Protein AF-A0AAW6E2C1-F1 (afdb_monomer)

Sequence (66 aa):
MTIHEVKKSLGRRVSYNGSDCYELTGCIIRKSSKTGQFFYQAEITDTTCGNTLVYCRLEELRCEEE

Nearest PDB structures (foldseek):
  6b9m-assembly1_C  TM=7.162E-01  e=2.382E-01  Danio rerio
  3nqh-assembly1_A  TM=4.832E-01  e=2.690E+00  Bacteroides thetaiotaomicron VPI-5482
  6n1b-assembly1_A  TM=5.563E-01  e=6.284E+00  Flavonifractor plautii
  3iq2-assembly2_B  TM=6.535E-01  e=8.508E+00  Homo sapiens

Mean predicted aligned error: 3.11 Å

Foldseek 3Di:
DDPVCLVVQAQHFKDAPNDRQKGFHDKDWDQDPVPRDIFIKTWIFRNVPPRDIDIDGPVRIGHPDD

pLDDT: mean 94.19, std 7.61, range [53.22, 98.25]

Organism: NCBI:txid1160721

Radius of gyration: 11.84 Å; Cα contacts (8 Å, |Δi|>4): 128; chains: 1; bounding box: 28×18×37 Å

Solvent-accessible surface area (backbone atoms only — not comparable to full-atom values): 3847 Å² total; per-residue (Å²): 64,57,81,88,47,47,79,81,39,53,81,31,63,27,30,48,95,93,40,63,58,27,32,29,74,45,76,45,86,43,68,39,89,86,77,69,44,76,47,54,34,26,34,29,29,31,72,82,60,86,56,42,80,43,77,46,52,32,71,65,36,38,70,73,82,132

Structure (mmCIF, N/CA/C/O backbone):
data_AF-A0AAW6E2C1-F1
#
_entry.id   AF-A0AAW6E2C1-F1
#
loop_
_atom_site.group_PDB
_atom_site.id
_atom_site.type_symbol
_atom_site.label_atom_id
_atom_site.label_alt_id
_atom_site.label_comp_id
_atom_site.label_asym_id
_atom_site.label_entity_id
_atom_site.label_seq_id
_atom_site.pdbx_PDB_ins_code
_atom_site.Cartn_x
_atom_site.Cartn_y
_atom_site.Cartn_z
_atom_site.occupancy
_atom_site.B_iso_or_equiv
_atom_site.auth_seq_id
_atom_site.auth_comp_id
_atom_site.auth_asym_id
_atom_site.auth_atom_id
_atom_site.pdbx_PDB_model_num
ATOM 1 N N . MET A 1 1 ? -5.961 8.024 -1.472 1.00 91.50 1 MET A N 1
ATOM 2 C CA . MET A 1 1 ? -6.857 7.113 -2.212 1.00 91.50 1 MET A CA 1
ATOM 3 C C . MET A 1 1 ? -7.961 6.657 -1.267 1.00 91.50 1 MET A C 1
ATOM 5 O O . MET A 1 1 ? -7.742 6.658 -0.059 1.00 91.50 1 MET A O 1
ATOM 9 N N . THR A 1 2 ? -9.138 6.288 -1.773 1.00 94.19 2 THR A N 1
ATOM 10 C CA . THR A 1 2 ? -10.220 5.688 -0.967 1.00 94.19 2 THR A CA 1
ATOM 11 C C . THR A 1 2 ? -10.413 4.199 -1.280 1.00 94.19 2 THR A C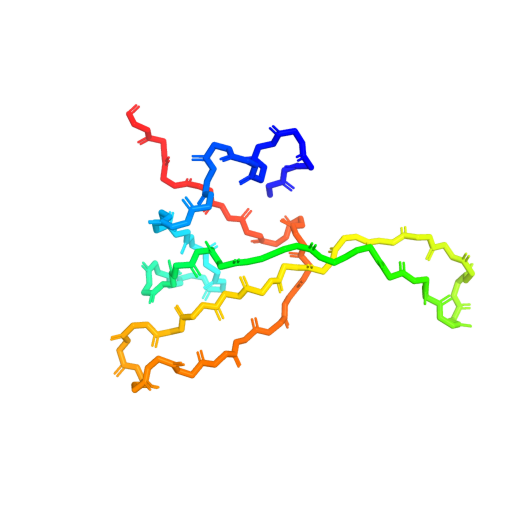 1
ATOM 13 O O . THR A 1 2 ? -9.964 3.704 -2.309 1.00 94.19 2 THR A O 1
ATOM 16 N N . ILE A 1 3 ? -11.100 3.456 -0.403 1.00 95.25 3 ILE A N 1
ATOM 17 C CA . ILE A 1 3 ? -11.265 1.995 -0.547 1.00 95.25 3 ILE A CA 1
ATOM 18 C C . ILE A 1 3 ? -11.973 1.572 -1.847 1.00 95.25 3 ILE A C 1
ATOM 20 O O . ILE A 1 3 ? -11.647 0.531 -2.412 1.00 95.25 3 ILE A O 1
ATOM 24 N N . HIS A 1 4 ? -12.892 2.393 -2.363 1.00 94.38 4 HIS A N 1
ATOM 25 C CA . HIS A 1 4 ? -13.614 2.128 -3.615 1.00 94.38 4 HIS A CA 1
ATOM 26 C C . HIS A 1 4 ? -12.687 2.098 -4.836 1.00 94.38 4 HIS A C 1
ATOM 28 O O . HIS A 1 4 ? -13.018 1.508 -5.861 1.00 94.38 4 HIS A O 1
ATOM 34 N N . GLU A 1 5 ? -11.517 2.723 -4.721 1.00 94.50 5 GLU A N 1
ATOM 35 C CA . GLU A 1 5 ? -10.556 2.865 -5.806 1.00 94.50 5 GLU A CA 1
ATOM 36 C C . GLU A 1 5 ? -9.535 1.731 -5.841 1.00 94.50 5 GLU A C 1
ATOM 38 O O . GLU A 1 5 ? -8.937 1.482 -6.879 1.00 94.50 5 GLU A O 1
ATOM 43 N N . VAL A 1 6 ? -9.375 0.990 -4.744 1.00 95.69 6 VAL A N 1
ATOM 44 C CA . VAL A 1 6 ? -8.338 -0.043 -4.631 1.00 95.69 6 VAL A CA 1
ATOM 45 C C . VAL A 1 6 ? -8.443 -1.052 -5.768 1.00 95.69 6 VAL A C 1
ATOM 47 O O . VAL A 1 6 ? -7.457 -1.301 -6.447 1.00 95.69 6 VAL A O 1
ATOM 50 N N . LYS A 1 7 ? -9.642 -1.581 -6.043 1.00 94.81 7 LYS A N 1
ATOM 51 C CA . LYS A 1 7 ? -9.819 -2.586 -7.102 1.00 94.81 7 LYS A CA 1
ATOM 52 C C . LYS A 1 7 ? -9.434 -2.080 -8.494 1.00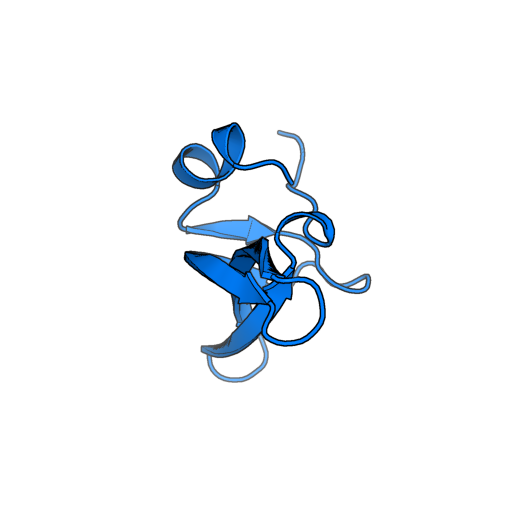 94.81 7 LYS A C 1
ATOM 54 O O . LYS A 1 7 ? -8.892 -2.866 -9.259 1.00 94.81 7 LYS A O 1
ATOM 59 N N . LYS A 1 8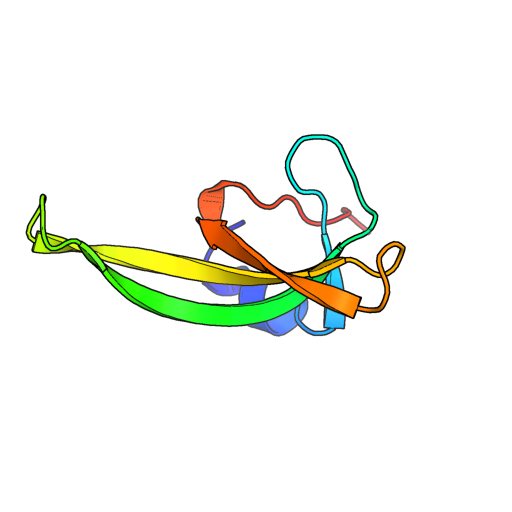 ? -9.712 -0.811 -8.825 1.00 94.75 8 LYS A N 1
ATOM 60 C CA . LYS A 1 8 ? -9.320 -0.236 -10.127 1.00 94.75 8 LYS A CA 1
ATOM 61 C C . LYS A 1 8 ? -7.818 0.058 -10.195 1.00 94.75 8 LYS A C 1
ATOM 63 O O . LYS A 1 8 ? -7.265 0.060 -11.286 1.00 94.75 8 LYS A O 1
ATOM 68 N N . SER A 1 9 ? -7.180 0.291 -9.049 1.00 95.31 9 SER A N 1
ATOM 69 C CA . SER A 1 9 ? -5.778 0.701 -8.952 1.00 95.31 9 SER A CA 1
ATOM 70 C C . SER A 1 9 ? -4.797 -0.452 -8.707 1.00 95.31 9 SER A C 1
ATOM 72 O O . SER A 1 9 ? -3.595 -0.219 -8.761 1.00 95.31 9 SER A O 1
ATOM 74 N N . LEU A 1 10 ? -5.264 -1.677 -8.434 1.00 96.25 10 LEU A N 1
ATOM 75 C CA . LEU A 1 10 ? -4.384 -2.843 -8.272 1.00 96.25 10 LEU A CA 1
ATOM 76 C C . LEU A 1 10 ? -3.556 -3.085 -9.543 1.00 96.25 10 LEU A C 1
ATOM 78 O O . LEU A 1 10 ? -4.104 -3.114 -10.645 1.00 96.25 10 LEU A O 1
ATOM 82 N N . GLY A 1 11 ? -2.246 -3.268 -9.372 1.00 95.75 11 GLY A N 1
ATOM 83 C CA . GLY A 1 11 ? -1.286 -3.438 -10.465 1.00 95.75 11 GLY A CA 1
ATOM 84 C C . GLY A 1 11 ? -1.004 -2.159 -11.261 1.00 95.75 11 GLY A C 1
ATOM 85 O O . GLY A 1 11 ? -0.457 -2.231 -12.357 1.00 95.75 11 GLY A O 1
ATOM 86 N N . ARG A 1 12 ? -1.425 -0.987 -10.764 1.00 96.00 12 ARG A N 1
ATOM 87 C CA . ARG A 1 12 ? -1.177 0.313 -11.404 1.00 96.00 12 ARG A CA 1
ATOM 88 C C . ARG A 1 12 ? -0.222 1.166 -10.579 1.00 96.00 12 ARG A C 1
ATOM 90 O O . ARG A 1 12 ? -0.115 1.002 -9.359 1.00 96.00 12 ARG A O 1
ATOM 97 N N . ARG A 1 13 ? 0.422 2.122 -11.257 1.00 96.06 13 ARG A N 1
ATOM 98 C CA . ARG A 1 13 ? 1.280 3.121 -10.618 1.00 96.06 13 ARG A CA 1
ATOM 99 C C . ARG A 1 13 ? 0.480 4.005 -9.667 1.00 96.06 13 ARG A C 1
ATOM 101 O O . ARG A 1 13 ? -0.651 4.407 -9.949 1.00 96.06 13 ARG A O 1
ATOM 108 N N . VAL A 1 14 ? 1.089 4.300 -8.530 1.00 96.25 14 VAL A N 1
ATOM 109 C CA . VAL A 1 14 ? 0.570 5.197 -7.501 1.00 96.25 14 VAL A CA 1
ATOM 110 C C . VAL A 1 14 ? 1.699 6.078 -6.992 1.00 96.25 14 VAL A C 1
ATOM 112 O O . VAL A 1 14 ? 2.854 5.660 -6.929 1.00 96.25 14 VAL A O 1
ATOM 115 N N . SER A 1 15 ? 1.366 7.297 -6.582 1.00 96.44 15 SER A N 1
ATOM 116 C CA . SER A 1 15 ? 2.325 8.183 -5.934 1.00 96.44 15 SER A CA 1
ATOM 117 C C . SER A 1 15 ? 2.249 8.061 -4.415 1.00 96.44 15 SER A C 1
ATOM 119 O O . SER A 1 15 ? 1.164 8.092 -3.823 1.00 96.44 15 SER A O 1
ATOM 121 N N . TYR A 1 16 ? 3.415 7.977 -3.781 1.00 96.50 16 TYR A N 1
ATOM 122 C CA . TYR A 1 16 ? 3.601 7.970 -2.336 1.00 96.50 16 TYR A CA 1
ATOM 123 C C . TYR A 1 16 ? 4.821 8.819 -1.964 1.00 96.50 16 TYR A C 1
ATOM 125 O O . TYR A 1 16 ? 5.889 8.691 -2.558 1.00 96.50 16 TYR A O 1
ATOM 133 N N . ASN A 1 17 ? 4.656 9.704 -0.976 1.00 94.75 17 ASN A N 1
ATOM 134 C CA . ASN A 1 17 ? 5.720 10.571 -0.457 1.00 94.75 17 ASN A CA 1
ATOM 135 C C . ASN A 1 17 ? 6.494 11.355 -1.546 1.00 94.75 17 ASN A C 1
ATOM 137 O O . ASN A 1 17 ? 7.714 11.481 -1.493 1.00 94.75 17 ASN A O 1
ATOM 141 N N . GLY A 1 18 ? 5.778 11.850 -2.563 1.00 92.94 18 GLY A N 1
ATOM 142 C CA . GLY A 1 18 ? 6.356 12.630 -3.665 1.00 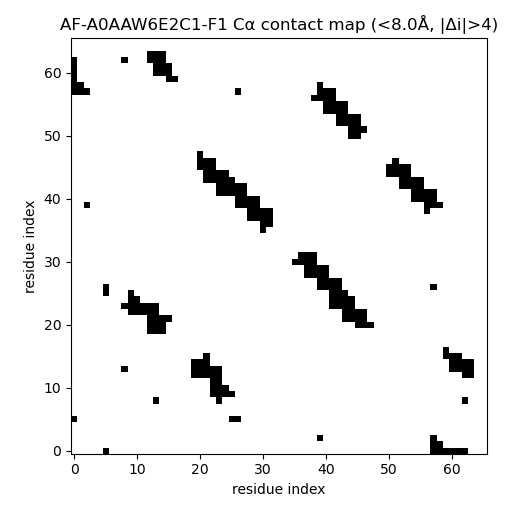92.94 18 GLY A CA 1
ATOM 143 C C . GLY A 1 18 ? 7.035 11.817 -4.774 1.00 92.94 18 GLY A C 1
ATOM 144 O O . GLY A 1 18 ? 7.526 12.422 -5.718 1.00 92.94 18 GLY A O 1
ATOM 145 N N . SER A 1 19 ? 7.042 10.483 -4.692 1.00 93.75 19 SER A N 1
ATOM 146 C CA . SER A 1 19 ? 7.540 9.592 -5.748 1.00 93.75 19 SER A CA 1
ATOM 147 C C . SER A 1 19 ? 6.402 8.773 -6.357 1.00 93.75 19 SER A C 1
ATOM 149 O O . SER A 1 19 ? 5.459 8.411 -5.658 1.00 93.75 19 SER A O 1
ATOM 151 N N . ASP A 1 20 ? 6.494 8.472 -7.648 1.00 93.81 20 ASP A N 1
ATOM 152 C CA . ASP A 1 20 ? 5.556 7.689 -8.463 1.00 93.81 20 ASP A CA 1
ATOM 153 C C . ASP A 1 20 ? 6.156 6.334 -8.906 1.00 93.81 20 ASP A C 1
ATOM 155 O O . ASP A 1 20 ? 5.655 5.673 -9.820 1.00 93.81 20 ASP A O 1
ATOM 159 N N . CYS A 1 21 ? 7.247 5.904 -8.266 1.00 95.00 21 CYS A N 1
ATOM 160 C CA . CYS A 1 21 ? 7.918 4.629 -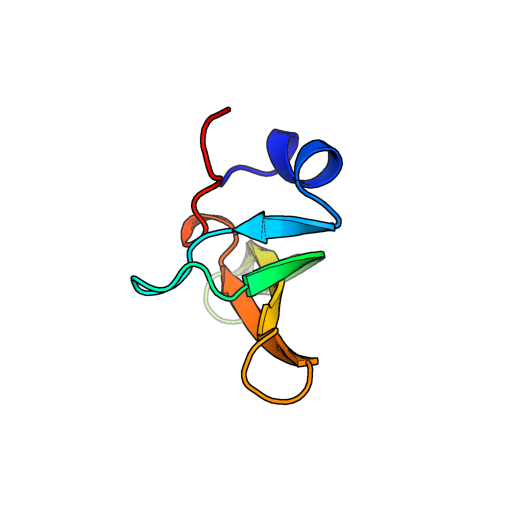8.535 1.00 95.00 21 CYS A CA 1
ATOM 161 C C . CYS A 1 21 ? 7.214 3.409 -7.918 1.00 95.00 21 CYS A C 1
ATOM 163 O O . CYS A 1 21 ? 7.803 2.331 -7.842 1.00 95.00 21 CYS A O 1
ATOM 165 N N . TYR A 1 22 ? 5.982 3.577 -7.434 1.00 97.12 22 TYR A N 1
ATOM 166 C CA . TYR A 1 22 ? 5.280 2.545 -6.691 1.00 97.12 22 TYR A CA 1
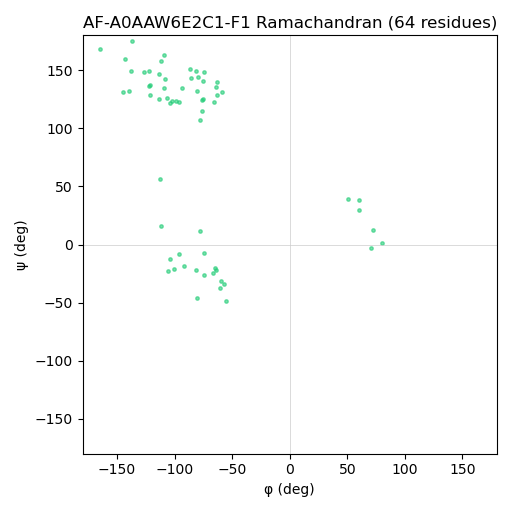ATOM 167 C C . TYR A 1 22 ? 4.134 1.942 -7.490 1.00 97.12 22 TYR A C 1
ATOM 169 O O . TYR A 1 22 ? 3.391 2.656 -8.158 1.00 97.12 22 TYR A O 1
ATOM 177 N N . GLU A 1 23 ? 3.939 0.638 -7.346 1.00 97.31 23 GLU A N 1
ATOM 178 C CA . GLU A 1 23 ? 2.756 -0.076 -7.825 1.00 97.31 23 GLU A CA 1
ATOM 179 C C . GLU A 1 23 ? 1.894 -0.512 -6.636 1.00 97.31 23 GLU A C 1
ATOM 181 O O . GLU A 1 23 ? 2.420 -1.034 -5.651 1.00 97.31 23 GLU A O 1
ATOM 186 N N . LEU A 1 24 ? 0.574 -0.314 -6.703 1.00 97.50 24 LEU A N 1
ATOM 187 C CA . LEU A 1 24 ? -0.339 -0.814 -5.671 1.00 97.50 24 LEU A CA 1
ATOM 188 C C . LEU A 1 24 ? -0.552 -2.323 -5.832 1.00 97.50 24 LEU A C 1
ATOM 190 O O . LEU A 1 24 ? -1.197 -2.758 -6.785 1.00 97.50 24 LEU A O 1
ATOM 194 N N . THR A 1 25 ? -0.104 -3.116 -4.860 1.00 97.69 25 THR A N 1
ATOM 195 C CA . THR A 1 25 ? -0.226 -4.585 -4.893 1.00 97.69 25 THR A CA 1
ATOM 196 C C . THR A 1 25 ? -1.300 -5.122 -3.956 1.00 97.69 25 THR A C 1
ATOM 198 O O . THR A 1 25 ? -1.858 -6.191 -4.205 1.00 97.69 25 THR A O 1
ATOM 201 N N . GLY A 1 26 ? -1.668 -4.371 -2.914 1.00 97.50 26 GLY A N 1
ATOM 202 C CA . GLY A 1 26 ? -2.659 -4.841 -1.953 1.00 97.50 26 GLY A CA 1
ATOM 203 C C . GLY A 1 26 ? -3.239 -3.771 -1.035 1.00 97.50 26 GLY A C 1
ATOM 204 O O . GLY A 1 26 ? -2.761 -2.643 -0.937 1.00 97.50 26 GLY A O 1
ATOM 205 N N . CYS A 1 27 ?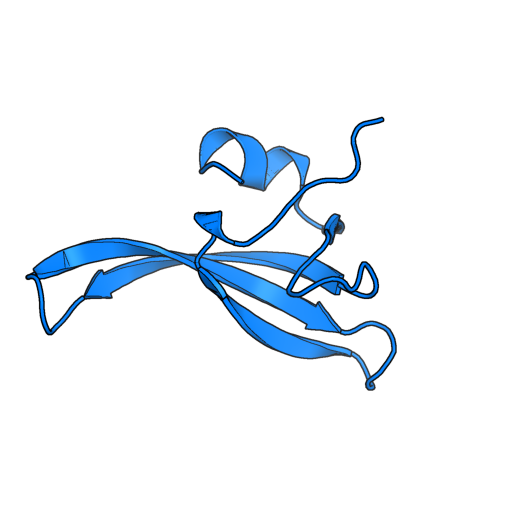 -4.304 -4.146 -0.327 1.00 97.94 27 CYS A N 1
ATOM 206 C CA . CYS A 1 27 ? -4.907 -3.337 0.726 1.00 97.94 27 CYS A CA 1
ATOM 207 C C . CYS A 1 27 ? -5.423 -4.241 1.849 1.00 97.94 27 CYS A C 1
ATOM 209 O O . CYS A 1 27 ? -6.159 -5.196 1.608 1.00 97.94 27 CYS A O 1
ATOM 211 N N . ILE A 1 28 ? -5.072 -3.908 3.088 1.00 97.75 28 ILE A N 1
ATOM 212 C CA . ILE A 1 28 ? -5.375 -4.683 4.289 1.00 97.75 28 ILE A CA 1
ATOM 213 C C . ILE A 1 28 ? -6.177 -3.802 5.246 1.00 97.75 28 ILE A C 1
ATOM 215 O O . ILE A 1 28 ? -5.760 -2.693 5.585 1.00 97.75 28 ILE A O 1
ATOM 219 N N . ILE A 1 29 ? -7.315 -4.300 5.732 1.00 97.38 29 ILE A N 1
ATOM 220 C CA . ILE A 1 29 ? -8.009 -3.666 6.854 1.00 97.38 29 ILE A CA 1
ATOM 221 C C . ILE A 1 29 ? -7.279 -4.004 8.158 1.00 97.38 29 ILE A C 1
ATOM 223 O O . ILE A 1 29 ? -7.052 -5.167 8.492 1.00 97.38 29 ILE A O 1
ATOM 227 N N . ARG A 1 30 ? -6.886 -2.976 8.906 1.00 97.00 30 ARG A N 1
ATOM 228 C CA . ARG A 1 30 ? -6.180 -3.101 10.184 1.00 97.00 30 ARG A CA 1
ATOM 229 C C . ARG A 1 30 ? -6.979 -2.406 11.275 1.00 97.00 30 ARG A C 1
ATOM 231 O O . ARG A 1 30 ? -7.643 -1.408 11.022 1.00 97.00 30 ARG A O 1
ATOM 238 N N . LYS A 1 31 ? -6.884 -2.907 12.506 1.00 97.44 31 LYS A N 1
ATOM 239 C CA . LYS A 1 31 ? -7.402 -2.230 13.700 1.00 97.44 31 LYS A CA 1
ATOM 240 C C . LYS A 1 31 ? -6.236 -1.592 14.446 1.00 97.44 31 LYS A C 1
ATOM 242 O O . LYS A 1 31 ? -5.285 -2.280 14.807 1.00 97.44 31 LYS A O 1
ATOM 247 N N . SER A 1 32 ? -6.297 -0.284 14.670 1.00 95.75 32 SER A N 1
ATOM 248 C CA . SER A 1 32 ? -5.317 0.436 15.482 1.00 95.75 32 SER A CA 1
ATOM 249 C C . SER A 1 32 ? -5.412 -0.029 16.932 1.00 95.75 32 SER A C 1
ATOM 251 O O . SER A 1 32 ? -6.468 0.086 17.552 1.00 95.75 32 SER A O 1
ATOM 253 N N . SER A 1 33 ? -4.308 -0.518 17.499 1.00 94.62 33 SER A N 1
ATOM 254 C CA . SER A 1 33 ? -4.240 -0.853 18.927 1.00 94.62 33 SER A CA 1
ATOM 255 C C . SER A 1 33 ? -4.340 0.384 19.825 1.00 94.62 33 SER A C 1
ATOM 257 O O . SER A 1 33 ? -4.777 0.268 20.964 1.00 94.62 33 SER A O 1
ATOM 259 N N . LYS A 1 34 ? -3.975 1.569 19.311 1.00 95.25 34 LYS A N 1
ATOM 260 C CA . LYS A 1 34 ? -3.989 2.834 20.062 1.00 95.25 34 LYS A CA 1
ATOM 261 C C . LYS A 1 34 ? -5.380 3.455 20.149 1.00 95.25 34 LYS A C 1
ATOM 263 O O . LYS A 1 34 ? -5.779 3.907 21.212 1.00 95.25 34 LYS A O 1
ATOM 268 N N . THR A 1 35 ? -6.098 3.513 19.028 1.00 95.94 35 THR A N 1
ATOM 269 C CA . THR A 1 35 ? -7.404 4.197 18.945 1.00 95.94 35 THR A CA 1
ATOM 270 C C . THR A 1 35 ? -8.584 3.230 18.921 1.00 95.94 35 THR A C 1
ATOM 272 O O . THR A 1 35 ? -9.727 3.656 19.030 1.00 95.94 35 THR A O 1
ATOM 275 N N . GLY A 1 36 ? -8.339 1.931 18.721 1.00 97.12 36 GLY A N 1
ATOM 276 C CA . GLY A 1 36 ? -9.382 0.924 18.517 1.00 97.12 36 GLY A CA 1
ATOM 277 C C . GLY A 1 36 ? -10.102 1.022 17.167 1.00 97.12 36 GLY A C 1
ATOM 278 O O . GLY A 1 36 ? -10.945 0.174 16.875 1.00 97.12 36 GLY A O 1
ATOM 279 N N . GLN A 1 37 ? -9.773 2.015 16.337 1.00 97.12 37 GLN A N 1
ATOM 280 C CA . GLN A 1 37 ? -10.433 2.269 15.057 1.00 97.12 37 GLN A CA 1
ATOM 281 C C . GLN A 1 37 ? -9.819 1.447 13.923 1.00 97.12 37 GLN A C 1
ATOM 283 O O . GLN A 1 37 ? -8.625 1.131 13.935 1.00 97.12 37 GLN A O 1
ATOM 288 N N . PHE A 1 38 ? -10.642 1.126 12.928 1.00 97.38 38 PHE A N 1
ATOM 289 C CA . PHE A 1 38 ? -10.179 0.500 11.696 1.00 97.38 38 PHE A CA 1
ATOM 290 C C . PHE A 1 38 ? -9.567 1.530 10.747 1.00 97.38 38 PHE A C 1
ATOM 292 O O . PHE A 1 38 ? -10.045 2.658 10.652 1.00 97.38 38 PHE A O 1
ATOM 299 N N . PHE A 1 39 ? -8.528 1.119 10.027 1.00 96.75 39 PHE A N 1
ATOM 300 C CA . PHE A 1 39 ? -7.924 1.877 8.939 1.00 96.75 39 PHE A CA 1
ATOM 301 C C . PHE A 1 39 ? -7.486 0.934 7.818 1.00 96.75 39 PHE A C 1
ATOM 303 O O . PHE A 1 39 ? -7.294 -0.267 8.031 1.00 96.75 39 PHE A O 1
ATOM 310 N N . TYR A 1 40 ? -7.321 1.488 6.621 1.00 98.00 40 TYR A N 1
ATOM 311 C CA . TYR A 1 40 ? -6.821 0.754 5.466 1.00 98.00 40 TYR A CA 1
ATOM 312 C C . TYR A 1 40 ? -5.321 0.985 5.312 1.00 98.00 40 TYR A C 1
ATOM 314 O O . TYR A 1 40 ? -4.862 2.124 5.196 1.00 98.00 40 TYR A O 1
ATOM 322 N N . GLN A 1 41 ? -4.568 -0.107 5.322 1.00 97.94 41 GLN A N 1
ATOM 323 C CA . GLN A 1 41 ? -3.145 -0.138 5.026 1.00 97.94 41 GLN A CA 1
ATOM 324 C C . GLN A 1 41 ? -2.971 -0.575 3.574 1.00 97.94 41 GLN A C 1
ATOM 326 O O . GLN A 1 41 ? -3.456 -1.640 3.203 1.00 97.94 41 GLN A O 1
ATOM 331 N N . ALA A 1 42 ? -2.298 0.232 2.764 1.00 98.25 42 ALA A N 1
ATOM 332 C CA . ALA A 1 42 ? -1.910 -0.157 1.420 1.00 98.25 42 ALA A CA 1
ATOM 333 C C . ALA A 1 42 ? -0.573 -0.906 1.451 1.00 98.25 42 ALA A C 1
ATOM 335 O O . ALA A 1 42 ? 0.311 -0.576 2.246 1.00 98.25 42 ALA A O 1
ATOM 336 N N . GLU A 1 43 ? -0.453 -1.904 0.587 1.00 98.19 43 GLU A N 1
ATOM 337 C CA . GLU A 1 43 ? 0.796 -2.561 0.223 1.00 98.19 43 GLU A CA 1
ATOM 338 C C . GLU A 1 43 ? 1.185 -2.047 -1.163 1.00 98.19 43 GLU A C 1
ATOM 340 O O . GLU A 1 43 ? 0.392 -2.144 -2.105 1.00 98.19 43 GLU A O 1
ATOM 345 N N . ILE A 1 44 ? 2.369 -1.448 -1.261 1.00 97.88 44 ILE A N 1
ATOM 346 C CA . ILE A 1 44 ? 2.914 -0.941 -2.516 1.00 97.88 44 ILE A CA 1
ATOM 347 C C . ILE A 1 44 ? 4.307 -1.517 -2.752 1.00 97.88 44 ILE A C 1
ATOM 349 O O . ILE A 1 44 ? 5.054 -1.760 -1.805 1.00 97.88 44 ILE A O 1
ATOM 353 N N . THR A 1 45 ? 4.661 -1.708 -4.014 1.00 98.00 45 THR A N 1
ATOM 354 C CA . THR A 1 45 ? 5.973 -2.208 -4.430 1.00 98.00 45 THR A CA 1
ATOM 355 C C . THR A 1 45 ? 6.791 -1.076 -5.028 1.00 98.00 45 THR A C 1
ATOM 357 O O . THR A 1 45 ? 6.317 -0.428 -5.953 1.00 98.00 45 THR A O 1
ATOM 360 N N . ASP A 1 46 ? 8.009 -0.844 -4.533 1.00 96.38 46 ASP A N 1
ATOM 361 C CA . ASP A 1 46 ? 8.974 0.071 -5.154 1.00 96.38 46 ASP A CA 1
ATOM 362 C C . ASP A 1 46 ? 9.642 -0.606 -6.358 1.00 96.38 46 ASP A C 1
ATOM 364 O O . ASP A 1 46 ? 10.501 -1.483 -6.204 1.00 96.38 46 ASP A O 1
ATOM 368 N N . THR A 1 47 ? 9.276 -0.176 -7.565 1.00 94.56 47 THR A N 1
ATOM 369 C CA . THR A 1 47 ? 9.769 -0.768 -8.816 1.00 94.56 47 THR A CA 1
ATOM 370 C C . THR A 1 47 ? 11.213 -0.379 -9.138 1.00 94.56 47 THR A C 1
ATOM 372 O O . THR A 1 47 ? 11.796 -0.903 -10.084 1.00 94.56 47 THR A O 1
ATOM 375 N N . THR A 1 48 ? 11.812 0.542 -8.378 1.00 93.56 48 THR A N 1
ATOM 376 C CA . THR A 1 48 ? 13.206 0.984 -8.551 1.00 93.56 48 THR A CA 1
ATOM 377 C C . THR A 1 48 ? 14.160 0.333 -7.553 1.00 93.56 48 THR A C 1
ATOM 379 O O . THR A 1 48 ? 15.356 0.231 -7.822 1.00 93.56 48 THR A O 1
ATOM 382 N N . CYS A 1 49 ? 13.637 -0.175 -6.434 1.00 91.12 49 CYS A N 1
ATOM 383 C CA . CYS A 1 49 ? 14.409 -0.797 -5.362 1.00 91.12 49 CYS A CA 1
ATOM 384 C C . CYS A 1 49 ? 14.119 -2.304 -5.259 1.00 91.12 49 CYS A C 1
ATOM 386 O O . CYS A 1 49 ? 13.675 -2.807 -4.227 1.00 91.12 49 CYS A O 1
ATOM 388 N N . GLY A 1 50 ? 14.325 -3.036 -6.360 1.00 87.94 50 GLY A N 1
ATOM 389 C CA . GLY A 1 50 ? 14.229 -4.502 -6.379 1.00 87.94 50 GLY A CA 1
ATOM 390 C C . GLY A 1 50 ? 12.856 -5.060 -5.990 1.00 87.94 50 GLY A C 1
ATOM 391 O O . GLY A 1 50 ? 12.790 -6.158 -5.442 1.00 87.94 50 GLY A O 1
ATOM 392 N N . ASN A 1 51 ? 11.778 -4.314 -6.251 1.00 89.00 51 ASN A N 1
ATOM 393 C CA . ASN A 1 51 ? 10.412 -4.659 -5.858 1.00 89.00 51 ASN A CA 1
ATOM 394 C C . ASN A 1 51 ? 10.230 -4.798 -4.336 1.00 89.00 51 ASN A C 1
ATOM 396 O O . ASN A 1 51 ? 9.512 -5.675 -3.854 1.00 89.00 51 ASN A O 1
ATOM 400 N N . THR A 1 52 ? 10.887 -3.930 -3.563 1.00 95.25 52 THR A N 1
ATOM 401 C CA . THR A 1 52 ? 10.716 -3.884 -2.106 1.00 95.25 52 THR A CA 1
ATOM 402 C C . THR A 1 52 ? 9.286 -3.484 -1.740 1.00 95.25 52 THR A C 1
ATOM 404 O O . THR A 1 52 ? 8.738 -2.527 -2.289 1.00 95.25 52 THR A O 1
ATOM 407 N N . LEU A 1 53 ? 8.698 -4.191 -0.772 1.00 96.75 53 LEU A N 1
ATOM 408 C CA . LEU A 1 53 ? 7.368 -3.884 -0.249 1.00 96.75 53 LEU A CA 1
ATOM 409 C C . LEU A 1 53 ? 7.414 -2.740 0.764 1.00 96.75 53 LEU A C 1
ATOM 411 O O . LEU A 1 53 ? 8.185 -2.760 1.726 1.00 96.75 53 LEU A O 1
ATOM 415 N N . VAL A 1 54 ? 6.509 -1.786 0.590 1.00 97.31 54 VAL A N 1
ATOM 416 C CA . VAL A 1 54 ? 6.276 -0.667 1.496 1.00 97.31 54 VAL A CA 1
ATOM 417 C C . VAL A 1 54 ? 4.824 -0.707 1.955 1.00 97.31 54 VAL A C 1
ATOM 419 O O . VAL A 1 54 ? 3.903 -0.934 1.172 1.00 97.31 54 VAL A O 1
ATOM 422 N N . TYR A 1 55 ? 4.614 -0.463 3.247 1.00 97.38 55 TYR A N 1
ATOM 423 C CA . TYR A 1 55 ? 3.280 -0.364 3.821 1.00 97.38 55 TYR A CA 1
ATOM 424 C C . TYR A 1 55 ? 3.009 1.059 4.295 1.00 97.38 55 TYR A C 1
ATOM 426 O O . TYR A 1 55 ? 3.737 1.590 5.132 1.00 97.38 55 TYR A O 1
ATOM 434 N N . CYS A 1 56 ? 1.918 1.643 3.817 1.00 97.50 56 CYS A N 1
ATOM 435 C CA . CYS A 1 56 ? 1.484 2.993 4.176 1.00 97.50 56 CYS A CA 1
ATOM 436 C C . CYS A 1 56 ? -0.027 3.027 4.423 1.00 97.50 56 CYS A C 1
ATOM 438 O O . CYS A 1 56 ? -0.722 2.018 4.261 1.00 97.50 56 CYS A O 1
ATOM 440 N N . ARG A 1 57 ? -0.572 4.165 4.854 1.00 97.12 57 ARG A N 1
ATOM 441 C CA . ARG A 1 57 ? -2.026 4.323 4.901 1.00 97.12 57 ARG A CA 1
ATOM 442 C C . ARG A 1 57 ? -2.557 4.543 3.494 1.00 97.12 57 ARG A C 1
ATOM 444 O O . ARG A 1 57 ? -2.008 5.315 2.716 1.00 97.12 57 ARG A O 1
ATOM 451 N N . LEU A 1 58 ? -3.705 3.947 3.194 1.00 97.56 58 LEU A N 1
ATOM 452 C CA . LEU A 1 58 ? -4.352 4.109 1.891 1.00 97.56 58 LEU A CA 1
ATOM 453 C C . LEU A 1 58 ? -4.651 5.587 1.551 1.00 97.56 58 LEU A C 1
ATOM 455 O O . LEU A 1 58 ? -4.572 6.009 0.394 1.00 97.56 58 LEU A O 1
ATOM 459 N N . GLU A 1 59 ? -4.966 6.394 2.566 1.00 96.38 59 GLU A N 1
ATOM 460 C CA . GLU A 1 59 ? -5.240 7.829 2.419 1.00 96.38 59 GLU A CA 1
ATOM 461 C C . GLU A 1 59 ? -4.016 8.640 1.953 1.00 96.38 59 GLU A C 1
ATOM 463 O O . GLU A 1 59 ? -4.181 9.712 1.370 1.00 96.38 59 GLU A O 1
ATOM 468 N N . GLU A 1 60 ? -2.802 8.111 2.126 1.00 97.31 60 GLU A N 1
ATOM 469 C CA . GLU A 1 60 ? -1.547 8.751 1.713 1.00 97.31 60 GLU A CA 1
ATOM 470 C C . GLU A 1 60 ? -1.251 8.552 0.222 1.00 97.31 60 GLU A C 1
ATOM 472 O O . GLU A 1 60 ? -0.553 9.370 -0.372 1.00 97.31 60 GLU A O 1
ATOM 477 N N . LEU A 1 61 ? -1.828 7.527 -0.413 1.00 96.75 61 LEU A N 1
ATOM 478 C CA . LEU A 1 61 ? -1.620 7.265 -1.836 1.00 96.75 61 LEU A CA 1
ATOM 479 C C . LEU A 1 61 ? -2.375 8.250 -2.729 1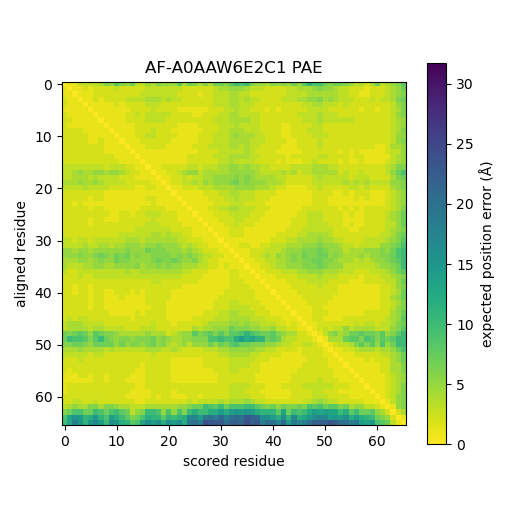.00 96.75 61 LEU A C 1
ATOM 481 O O . LEU A 1 61 ? -3.482 8.701 -2.401 1.00 96.75 61 LEU A O 1
ATOM 485 N N . ARG A 1 62 ? -1.814 8.538 -3.899 1.00 95.50 62 ARG A N 1
ATOM 486 C CA . ARG A 1 62 ? -2.4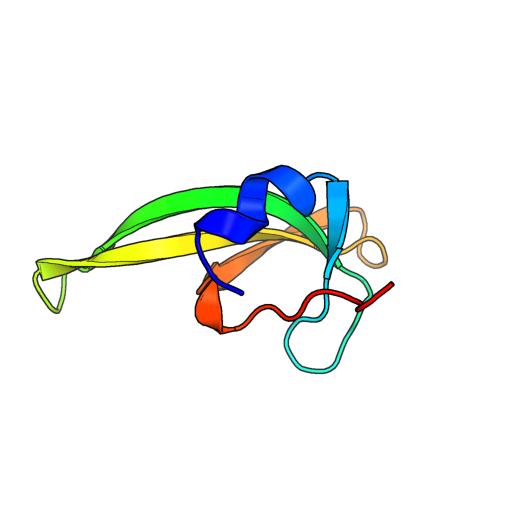84 9.237 -5.004 1.00 95.50 62 ARG A CA 1
ATOM 487 C C . ARG A 1 62 ? -2.445 8.342 -6.241 1.00 95.50 62 ARG A C 1
ATOM 489 O O . ARG A 1 62 ? -1.434 7.695 -6.486 1.00 95.50 62 ARG A O 1
ATOM 496 N N . CYS A 1 63 ? -3.554 8.256 -6.965 1.00 86.94 63 CYS A N 1
ATOM 497 C CA . CYS A 1 63 ? -3.565 7.611 -8.277 1.00 86.94 63 CYS A CA 1
ATOM 498 C C . CYS A 1 63 ? -3.046 8.614 -9.308 1.00 86.94 63 CYS A C 1
ATOM 500 O O . CYS A 1 63 ? -3.297 9.810 -9.150 1.00 86.94 63 CYS A O 1
ATOM 502 N N . GLU A 1 64 ? -2.394 8.136 -10.364 1.00 72.19 64 GLU A N 1
ATOM 503 C CA . GLU A 1 64 ? -2.346 8.915 -11.601 1.00 72.19 64 GLU A CA 1
ATOM 504 C C . GLU A 1 64 ? -3.790 9.051 -12.120 1.00 72.19 64 GLU A C 1
ATOM 506 O O . GLU A 1 64 ? -4.539 8.068 -12.159 1.00 72.19 64 GLU A O 1
ATOM 511 N N . GLU A 1 65 ? -4.216 10.279 -12.411 1.00 60.06 65 GLU A N 1
ATOM 512 C CA . GLU A 1 65 ? -5.450 10.520 -13.161 1.00 60.06 65 GLU A CA 1
ATOM 513 C C . GLU A 1 65 ? -5.152 10.185 -14.632 1.00 60.06 65 GLU A C 1
ATOM 515 O O . GLU A 1 65 ? -4.157 10.669 -15.172 1.00 60.06 65 GLU A O 1
ATOM 520 N N . GLU A 1 66 ? -5.954 9.295 -15.232 1.00 53.22 66 GLU A N 1
ATOM 521 C CA . GLU A 1 66 ? -5.935 9.030 -16.685 1.00 53.22 66 GLU A CA 1
ATOM 522 C C . GLU A 1 66 ? -6.382 10.265 -17.478 1.00 53.22 66 GLU A C 1
ATOM 524 O O . GLU A 1 66 ? -7.366 10.917 -17.050 1.00 53.22 66 GLU A O 1
#

Secondary structure (DSSP, 8-state):
--HHHHHHHTTSEEEETTEEEEEEEEEEEEE-TTT--EEEEEEEEETTTTTEEEEEEGGG-EEPP-